Protein AF-A0A3P1VEW6-F1 (afdb_monomer_lite)

Foldseek 3Di:
DVVVVVVVVVVVVVVVVVVVVVVVVVVVVVVVLVVLVVLLVVLVVCCVVVVFPADPPLVVQVVPDPDSVSSVVRSVVRCVRGVD

Structure (mmCIF, N/CA/C/O backbone):
data_AF-A0A3P1VEW6-F1
#
_entry.id   AF-A0A3P1VEW6-F1
#
loop_
_atom_site.group_PDB
_atom_site.id
_atom_site.type_symbol
_atom_site.label_atom_id
_atom_site.label_alt_id
_atom_site.label_comp_id
_atom_site.label_asym_id
_atom_site.label_entity_id
_atom_site.label_seq_id
_atom_site.pdbx_PDB_ins_code
_atom_site.Cartn_x
_atom_site.Cartn_y
_atom_site.Cartn_z
_atom_site.occupancy
_atom_site.B_iso_or_equiv
_atom_site.auth_seq_id
_atom_site.auth_comp_id
_atom_site.auth_asym_id
_atom_site.auth_atom_id
_atom_site.pdbx_PDB_model_num
ATOM 1 N N . MET A 1 1 ? 28.415 -8.814 -46.887 1.00 63.03 1 MET A N 1
ATOM 2 C CA . MET A 1 1 ? 29.028 -9.268 -45.613 1.00 63.03 1 MET A CA 1
ATOM 3 C C . MET A 1 1 ? 29.239 -8.128 -44.611 1.00 63.03 1 MET A C 1
ATOM 5 O O . MET A 1 1 ? 28.577 -8.135 -43.585 1.00 63.03 1 MET A O 1
ATOM 9 N N . ARG A 1 2 ? 30.060 -7.102 -44.893 1.00 77.12 2 ARG A N 1
ATOM 10 C CA . ARG A 1 2 ? 30.388 -6.026 -43.921 1.00 77.12 2 ARG A CA 1
ATOM 11 C C . ARG A 1 2 ? 29.193 -5.162 -43.466 1.00 77.12 2 ARG A C 1
ATOM 13 O O . ARG A 1 2 ? 29.102 -4.815 -42.296 1.00 77.12 2 ARG A O 1
ATOM 20 N N . LEU A 1 3 ? 28.269 -4.850 -44.378 1.00 80.38 3 LEU A N 1
ATOM 21 C CA . LEU A 1 3 ? 27.012 -4.145 -44.072 1.00 80.38 3 LEU A CA 1
ATOM 22 C C . LEU A 1 3 ? 26.076 -4.978 -43.187 1.00 80.38 3 LEU A C 1
ATOM 24 O O . LEU A 1 3 ? 25.498 -4.452 -42.245 1.00 80.38 3 LEU A O 1
ATOM 28 N N . LEU A 1 4 ? 25.993 -6.285 -43.445 1.00 80.88 4 LEU A N 1
ATOM 29 C CA . LEU A 1 4 ? 25.161 -7.211 -42.677 1.00 80.88 4 LEU A CA 1
ATOM 30 C C . LEU A 1 4 ? 25.624 -7.287 -41.211 1.00 80.88 4 LEU A C 1
ATOM 32 O O . LEU A 1 4 ? 24.811 -7.193 -40.302 1.00 80.88 4 LEU A O 1
ATOM 36 N N . ILE A 1 5 ? 26.941 -7.361 -40.984 1.00 86.31 5 ILE A N 1
ATOM 37 C CA . ILE A 1 5 ? 27.541 -7.385 -39.638 1.00 86.31 5 ILE A CA 1
ATOM 38 C C . ILE A 1 5 ? 27.249 -6.088 -38.866 1.00 86.31 5 ILE A C 1
ATOM 40 O O . ILE A 1 5 ? 26.969 -6.140 -37.669 1.00 86.31 5 ILE A O 1
ATOM 44 N N . LYS A 1 6 ? 27.282 -4.929 -39.541 1.00 85.19 6 LYS A N 1
ATOM 45 C CA . LYS A 1 6 ? 26.932 -3.636 -38.928 1.00 85.19 6 LYS A CA 1
ATOM 46 C C . LYS A 1 6 ? 25.454 -3.562 -38.545 1.00 85.19 6 LYS A C 1
ATOM 48 O O . LYS A 1 6 ? 25.136 -3.090 -37.461 1.00 85.19 6 LYS A O 1
ATOM 53 N N . LEU A 1 7 ? 24.564 -4.048 -39.410 1.00 86.88 7 LEU A N 1
ATOM 54 C CA . LEU A 1 7 ? 23.128 -4.086 -39.125 1.00 86.88 7 LEU A CA 1
ATOM 55 C C . LEU A 1 7 ? 22.809 -5.010 -37.943 1.00 86.88 7 LEU A C 1
ATOM 57 O O . LEU A 1 7 ? 22.011 -4.637 -37.090 1.00 86.88 7 LEU A O 1
ATOM 61 N N . ILE A 1 8 ? 23.477 -6.165 -37.852 1.00 90.25 8 ILE A N 1
ATOM 62 C CA . ILE A 1 8 ? 23.340 -7.084 -36.713 1.00 90.25 8 ILE A CA 1
ATOM 63 C C . ILE A 1 8 ? 23.800 -6.418 -35.409 1.00 90.25 8 ILE A C 1
ATOM 65 O O . ILE A 1 8 ? 23.094 -6.515 -34.411 1.00 90.25 8 ILE A O 1
ATOM 69 N N . HIS A 1 9 ? 24.923 -5.691 -35.412 1.00 87.44 9 HIS A N 1
ATOM 70 C CA . HIS A 1 9 ? 25.381 -4.959 -34.222 1.00 87.44 9 HIS A CA 1
ATOM 71 C C . HIS A 1 9 ? 24.367 -3.909 -33.758 1.00 87.44 9 HIS A C 1
ATOM 73 O O . HIS A 1 9 ? 23.995 -3.902 -32.589 1.00 87.44 9 HIS A O 1
ATOM 79 N N . ILE A 1 10 ? 23.862 -3.079 -34.677 1.00 89.69 10 ILE A N 1
ATOM 80 C CA . ILE A 1 10 ? 22.842 -2.067 -34.355 1.00 89.69 10 ILE A CA 1
ATOM 81 C C . ILE A 1 10 ? 21.584 -2.735 -33.787 1.00 89.69 10 ILE A C 1
ATOM 83 O O . ILE A 1 10 ? 20.983 -2.234 -32.839 1.00 89.69 10 ILE A O 1
ATOM 87 N N . PHE A 1 11 ? 21.181 -3.877 -34.348 1.00 89.25 11 PHE A N 1
ATOM 88 C CA . PHE A 1 11 ? 20.025 -4.621 -33.862 1.00 89.25 11 PHE A CA 1
ATOM 89 C C . PHE A 1 11 ? 20.230 -5.148 -32.433 1.00 89.25 11 PHE A C 1
ATOM 91 O O . PHE A 1 11 ? 19.337 -4.994 -31.601 1.00 89.25 11 PHE A O 1
ATOM 98 N N . ILE A 1 12 ? 21.407 -5.706 -32.126 1.00 91.75 12 ILE A N 1
ATOM 99 C CA . ILE A 1 12 ? 21.757 -6.186 -30.780 1.00 91.75 12 ILE A CA 1
ATOM 100 C C . ILE A 1 12 ? 21.731 -5.034 -29.768 1.00 91.75 12 ILE A C 1
ATOM 102 O O . ILE A 1 12 ? 21.069 -5.150 -28.742 1.00 91.75 12 ILE A O 1
ATOM 106 N N . GLU A 1 13 ? 22.350 -3.892 -30.081 1.00 92.31 13 GLU A N 1
ATOM 107 C CA . GLU A 1 13 ? 22.359 -2.722 -29.187 1.00 92.31 13 GLU A CA 1
ATOM 108 C C . GLU A 1 13 ? 20.944 -2.208 -28.884 1.00 92.31 13 GLU A C 1
ATOM 110 O O . GLU A 1 13 ? 20.622 -1.853 -27.748 1.00 92.31 13 GLU A O 1
ATOM 115 N N . LYS A 1 14 ? 20.061 -2.188 -29.892 1.00 90.75 14 LYS A N 1
ATOM 116 C CA . LYS A 1 14 ? 18.659 -1.789 -29.702 1.00 90.75 14 LYS A CA 1
ATOM 117 C C . LYS A 1 14 ? 17.894 -2.798 -28.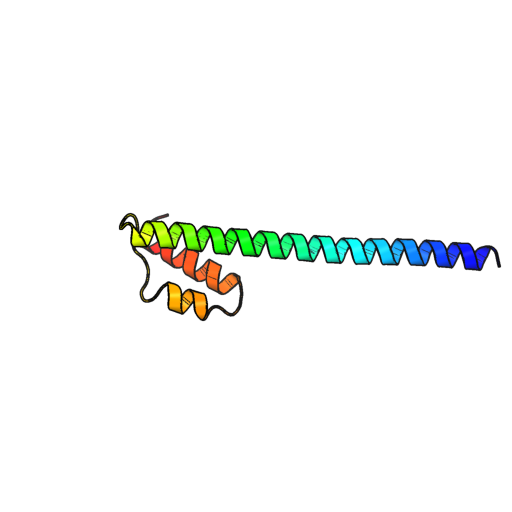847 1.00 90.75 14 LYS A C 1
ATOM 119 O O . LYS A 1 14 ? 17.127 -2.380 -27.982 1.00 90.75 14 LYS A O 1
ATOM 124 N N . MET A 1 15 ? 18.117 -4.095 -29.051 1.00 90.81 15 MET A N 1
ATOM 125 C CA . MET A 1 15 ? 17.522 -5.154 -28.231 1.00 90.81 15 MET A CA 1
ATOM 126 C C . MET A 1 15 ? 17.973 -5.068 -26.767 1.00 90.81 15 MET A C 1
ATOM 128 O O . MET A 1 15 ? 17.135 -5.165 -25.868 1.00 90.81 15 MET A O 1
ATOM 132 N N . ASP A 1 16 ? 19.258 -4.817 -26.516 1.00 91.50 16 ASP A N 1
ATOM 133 C CA . ASP A 1 16 ? 19.796 -4.664 -25.160 1.00 91.50 16 ASP A CA 1
ATOM 134 C C . ASP A 1 16 ? 19.259 -3.414 -24.456 1.00 91.50 16 ASP A C 1
ATOM 136 O O . ASP A 1 16 ? 18.903 -3.473 -23.275 1.00 91.50 16 ASP A O 1
ATOM 140 N N . ALA A 1 17 ? 19.114 -2.297 -25.175 1.00 88.94 17 ALA A N 1
ATOM 141 C CA . ALA A 1 17 ? 18.493 -1.090 -24.632 1.00 88.94 17 ALA A CA 1
ATOM 142 C C . ALA A 1 17 ? 17.030 -1.336 -24.223 1.00 88.94 17 ALA A C 1
ATOM 144 O O . ALA A 1 17 ? 16.611 -0.943 -23.132 1.00 88.94 17 ALA A O 1
ATOM 145 N N . VAL A 1 18 ? 16.262 -2.038 -25.063 1.00 88.56 18 VAL A N 1
ATOM 146 C CA . VAL A 1 18 ? 14.874 -2.417 -24.764 1.00 88.56 18 VAL A CA 1
ATOM 147 C C . VAL A 1 18 ? 14.815 -3.337 -23.544 1.00 88.56 18 VAL A C 1
ATOM 149 O O . VAL A 1 18 ? 14.042 -3.087 -22.618 1.00 88.56 18 VAL A O 1
ATOM 152 N N . LYS A 1 19 ? 15.665 -4.367 -23.493 1.00 89.44 19 LYS A N 1
ATOM 153 C CA . LYS A 1 19 ? 15.743 -5.300 -22.361 1.00 89.44 19 LYS A CA 1
ATOM 154 C C . LYS A 1 19 ? 16.075 -4.582 -21.052 1.00 89.44 19 LYS A C 1
ATOM 156 O O . LYS A 1 19 ? 15.427 -4.825 -20.035 1.00 89.44 19 LYS A O 1
ATOM 161 N N . THR A 1 20 ? 17.046 -3.674 -21.090 1.00 90.38 20 THR A N 1
ATOM 162 C CA . THR A 1 20 ? 17.452 -2.870 -19.930 1.00 90.38 20 THR A CA 1
ATOM 163 C C . THR A 1 20 ? 16.312 -1.977 -19.453 1.00 90.38 20 THR A C 1
ATOM 165 O O . THR A 1 20 ? 16.027 -1.938 -18.259 1.00 90.38 20 THR A O 1
ATOM 168 N N . HIS A 1 21 ? 15.605 -1.315 -20.374 1.00 87.88 21 HIS A N 1
ATOM 169 C CA . HIS A 1 21 ? 14.453 -0.482 -20.036 1.00 87.88 21 HIS A CA 1
ATOM 170 C C . HIS A 1 21 ? 13.358 -1.274 -19.308 1.00 87.88 21 HIS A C 1
ATOM 172 O O . HIS A 1 21 ? 12.867 -0.833 -18.269 1.00 87.88 21 HIS A O 1
ATOM 178 N N . TYR A 1 22 ? 13.002 -2.461 -19.811 1.00 84.31 22 TYR A N 1
ATOM 179 C CA . TYR A 1 22 ? 12.004 -3.306 -19.152 1.00 84.31 22 TYR A CA 1
ATOM 180 C C . TYR A 1 22 ? 12.468 -3.789 -17.776 1.00 84.31 22 TYR A C 1
ATOM 182 O O . TYR A 1 22 ? 11.672 -3.766 -16.843 1.00 84.31 22 TYR A O 1
ATOM 190 N N . LYS A 1 23 ? 13.748 -4.153 -17.623 1.00 90.44 23 LYS A N 1
ATOM 191 C CA . LYS A 1 23 ? 14.321 -4.540 -16.325 1.00 90.44 23 LYS A CA 1
ATOM 192 C C . LYS A 1 23 ? 14.192 -3.415 -15.296 1.00 90.44 23 LYS A C 1
ATOM 194 O O . LYS A 1 23 ? 13.635 -3.636 -14.229 1.00 90.44 23 LYS A O 1
ATOM 199 N N . LEU A 1 24 ? 14.625 -2.204 -15.652 1.00 89.19 24 LEU A N 1
ATOM 200 C CA . LEU A 1 24 ? 14.538 -1.028 -14.779 1.00 89.19 24 LEU A CA 1
ATOM 201 C C . LEU A 1 24 ? 13.091 -0.686 -14.412 1.00 89.19 24 LEU A C 1
ATOM 203 O O . LEU A 1 24 ? 12.808 -0.312 -13.277 1.00 89.19 24 LEU A O 1
ATOM 207 N N . LYS A 1 25 ? 12.160 -0.824 -15.362 1.00 86.94 25 LYS A N 1
ATOM 208 C CA . LYS A 1 25 ? 10.734 -0.600 -15.110 1.00 86.94 25 LYS A CA 1
ATOM 209 C C . LYS A 1 25 ? 10.174 -1.598 -14.094 1.00 86.94 25 LYS A C 1
ATOM 211 O O . LYS A 1 25 ? 9.425 -1.189 -13.211 1.00 86.94 25 LYS A O 1
ATOM 216 N N . THR A 1 26 ? 10.537 -2.875 -14.210 1.00 88.44 26 THR A N 1
ATOM 217 C CA . THR A 1 26 ? 10.131 -3.910 -13.251 1.00 88.44 26 THR A CA 1
ATOM 218 C C . THR A 1 26 ? 10.730 -3.648 -11.872 1.00 88.44 26 THR A C 1
ATOM 220 O O . THR A 1 26 ? 9.988 -3.639 -10.898 1.00 88.44 26 THR A O 1
ATOM 223 N N . GLU A 1 27 ? 12.024 -3.332 -11.787 1.00 91.44 27 GLU A N 1
ATOM 224 C CA . GLU A 1 27 ? 12.694 -3.025 -10.513 1.00 91.44 27 GLU A CA 1
ATOM 225 C C . GLU A 1 27 ? 12.073 -1.803 -9.815 1.00 91.44 27 GLU A C 1
ATOM 227 O O . GLU A 1 27 ? 11.837 -1.819 -8.608 1.00 91.44 27 GLU A O 1
ATOM 232 N N . ALA A 1 28 ? 11.750 -0.745 -10.567 1.00 90.31 28 ALA A N 1
ATOM 233 C CA . ALA A 1 28 ? 11.052 0.418 -10.021 1.00 90.31 28 ALA A CA 1
ATOM 234 C C . ALA A 1 28 ? 9.646 0.066 -9.510 1.00 90.31 28 ALA A C 1
ATOM 236 O O . ALA A 1 28 ? 9.216 0.588 -8.482 1.00 90.31 28 ALA A O 1
ATOM 237 N N . GLN A 1 29 ? 8.933 -0.821 -10.208 1.00 88.12 29 GLN A N 1
ATOM 238 C CA . GLN A 1 29 ? 7.613 -1.277 -9.787 1.00 88.12 29 GLN A CA 1
ATOM 239 C C . GLN A 1 29 ? 7.681 -2.141 -8.519 1.00 88.12 29 GLN A C 1
ATOM 241 O O . GLN A 1 29 ? 6.863 -1.944 -7.624 1.00 88.12 29 GLN A O 1
ATOM 246 N N . GLU A 1 30 ? 8.643 -3.059 -8.426 1.00 90.38 30 GLU A N 1
ATOM 247 C CA . GLU A 1 30 ? 8.877 -3.885 -7.233 1.00 90.38 30 GLU A CA 1
ATOM 248 C C . GLU A 1 30 ? 9.223 -3.013 -6.026 1.00 90.38 30 GLU A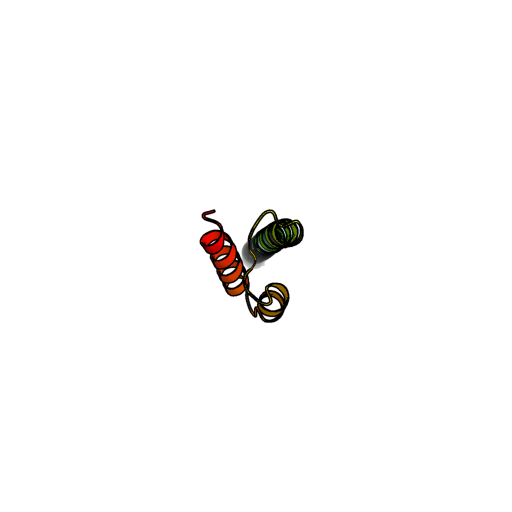 C 1
ATOM 250 O O . GLU A 1 30 ? 8.568 -3.110 -4.991 1.00 90.38 30 GLU A O 1
ATOM 255 N N . LYS A 1 31 ? 10.160 -2.072 -6.193 1.00 94.19 31 LYS A N 1
ATOM 256 C CA . LYS A 1 31 ? 10.539 -1.137 -5.130 1.00 94.19 31 LYS A CA 1
ATOM 257 C C . LYS A 1 31 ? 9.348 -0.322 -4.621 1.00 94.19 31 LYS A C 1
ATOM 259 O O . LYS A 1 31 ? 9.173 -0.166 -3.418 1.00 94.19 31 LYS A O 1
ATOM 264 N N . TYR A 1 32 ? 8.515 0.178 -5.530 1.00 92.25 32 TYR A N 1
ATOM 265 C CA . TYR A 1 32 ? 7.303 0.905 -5.159 1.00 92.25 32 TYR A CA 1
ATOM 266 C C . TYR A 1 32 ? 6.293 0.015 -4.416 1.00 92.25 32 TYR A C 1
ATOM 268 O O . TYR A 1 32 ? 5.680 0.457 -3.445 1.00 92.25 32 TYR A O 1
ATOM 276 N N . MET A 1 33 ? 6.131 -1.249 -4.824 1.00 91.44 33 MET A N 1
ATOM 277 C CA . MET A 1 33 ? 5.277 -2.193 -4.098 1.00 91.44 33 MET A CA 1
ATOM 278 C C . MET A 1 33 ? 5.788 -2.447 -2.676 1.00 91.44 33 MET A C 1
ATOM 280 O O . MET A 1 33 ? 4.987 -2.424 -1.739 1.00 91.44 33 MET A O 1
ATOM 284 N N . ASP A 1 34 ? 7.097 -2.631 -2.508 1.00 94.12 34 ASP A N 1
ATOM 285 C CA . ASP A 1 34 ? 7.719 -2.827 -1.197 1.00 94.12 34 ASP A CA 1
ATOM 286 C C . ASP A 1 34 ? 7.522 -1.612 -0.281 1.00 94.12 34 ASP A C 1
ATOM 288 O O . ASP A 1 34 ? 7.187 -1.774 0.892 1.00 94.12 34 ASP A O 1
ATOM 292 N N . GLU A 1 35 ? 7.671 -0.393 -0.809 1.00 96.62 35 GLU A N 1
ATOM 293 C CA . GLU A 1 35 ? 7.453 0.848 -0.054 1.00 96.62 35 GLU A CA 1
ATOM 294 C C . GLU A 1 35 ? 6.011 0.958 0.464 1.00 96.62 35 GLU A C 1
ATOM 296 O O . GLU A 1 35 ? 5.799 1.223 1.649 1.00 96.62 35 GLU A O 1
ATOM 301 N N . VAL A 1 36 ? 5.017 0.670 -0.381 1.00 95.56 36 VAL A N 1
ATOM 302 C CA . VAL A 1 36 ? 3.598 0.701 0.010 1.00 95.56 36 VAL A CA 1
ATOM 303 C C . VAL A 1 36 ? 3.274 -0.387 1.046 1.00 95.56 36 VAL A C 1
ATOM 305 O O . VAL A 1 36 ? 2.559 -0.132 2.016 1.00 95.56 36 VAL A O 1
ATOM 308 N N . ILE A 1 37 ? 3.798 -1.607 0.884 1.00 95.12 37 ILE A N 1
ATOM 309 C CA . ILE A 1 37 ? 3.584 -2.699 1.854 1.00 95.12 37 ILE A CA 1
ATOM 310 C C . ILE A 1 37 ? 4.240 -2.371 3.199 1.00 95.12 37 ILE A C 1
ATOM 312 O O . ILE A 1 37 ? 3.658 -2.638 4.257 1.00 95.12 37 ILE A O 1
ATOM 316 N N . LYS A 1 38 ? 5.436 -1.777 3.170 1.00 97.06 38 LYS A N 1
ATOM 317 C CA . LYS A 1 38 ? 6.141 -1.331 4.370 1.00 97.06 38 LYS A CA 1
ATOM 318 C C . LYS A 1 38 ? 5.341 -0.264 5.113 1.00 97.06 38 LYS A C 1
ATOM 320 O O . LYS A 1 38 ? 5.132 -0.411 6.313 1.00 97.06 38 LYS A O 1
ATOM 325 N N . GLU A 1 39 ? 4.832 0.744 4.408 1.00 97.38 39 GLU A N 1
ATOM 326 C CA . GLU A 1 39 ? 3.998 1.790 5.007 1.00 97.38 39 GLU A CA 1
ATOM 327 C C . GLU A 1 39 ? 2.735 1.208 5.657 1.00 97.38 39 GLU A C 1
ATOM 329 O O . GLU A 1 39 ? 2.415 1.533 6.803 1.00 97.38 39 GLU A O 1
ATOM 334 N N . PHE A 1 40 ? 2.038 0.295 4.970 1.00 97.00 40 PHE A N 1
ATOM 335 C CA . PHE A 1 40 ? 0.895 -0.400 5.564 1.00 97.00 40 PHE A CA 1
ATOM 336 C C . PHE A 1 40 ? 1.289 -1.156 6.841 1.00 97.00 40 PHE A C 1
ATOM 338 O O . PHE A 1 40 ? 0.580 -1.075 7.843 1.00 97.00 40 PHE A O 1
ATOM 345 N N . SER A 1 41 ? 2.419 -1.865 6.819 1.00 97.00 41 SER A N 1
ATOM 346 C CA . SER A 1 41 ? 2.908 -2.644 7.964 1.00 97.00 41 SER A CA 1
ATOM 347 C C . SER A 1 41 ? 3.243 -1.754 9.163 1.00 97.00 41 SER A C 1
ATOM 349 O O . SER A 1 41 ? 2.902 -2.089 10.296 1.00 97.00 41 SER A O 1
ATOM 351 N N . GLU A 1 42 ? 3.867 -0.598 8.927 1.00 97.69 42 GLU A N 1
ATOM 352 C CA . GLU A 1 42 ? 4.163 0.389 9.969 1.00 97.69 42 GLU A CA 1
ATOM 353 C C . GLU A 1 42 ? 2.881 0.944 10.595 1.00 97.69 42 GLU A C 1
ATOM 355 O O . GLU A 1 42 ? 2.745 0.945 11.819 1.00 97.69 42 GLU A O 1
ATOM 360 N N . LEU A 1 43 ? 1.908 1.354 9.775 1.00 97.25 43 LEU A N 1
ATOM 361 C CA . LEU A 1 43 ? 0.613 1.827 10.268 1.00 97.25 43 LEU A CA 1
ATOM 362 C C . LEU A 1 43 ? -0.135 0.734 11.037 1.00 97.25 43 LEU A C 1
ATOM 364 O O . LEU A 1 43 ? -0.677 0.996 12.109 1.00 97.25 43 LEU A O 1
ATOM 368 N N . TYR A 1 44 ? -0.130 -0.499 10.534 1.00 96.50 44 TYR A N 1
ATOM 369 C CA . TYR A 1 44 ? -0.748 -1.628 11.219 1.00 96.50 44 TYR A CA 1
ATOM 370 C C . TYR A 1 44 ? -0.121 -1.869 12.597 1.00 96.50 44 TYR A C 1
ATOM 372 O O . TYR A 1 44 ? -0.846 -1.977 13.583 1.00 96.50 44 TYR A O 1
ATOM 380 N N . ASN A 1 45 ? 1.211 -1.868 12.694 1.00 97.31 45 ASN A N 1
ATOM 381 C CA . ASN A 1 45 ? 1.913 -2.037 13.968 1.00 97.31 45 ASN A CA 1
ATOM 382 C C . ASN A 1 45 ? 1.588 -0.915 14.961 1.00 97.31 45 AS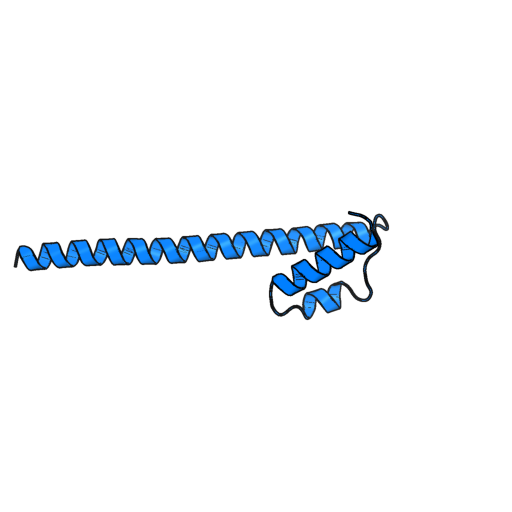N A C 1
ATOM 384 O O . ASN A 1 45 ? 1.287 -1.196 16.119 1.00 97.31 45 ASN A O 1
ATOM 388 N N . ARG A 1 46 ? 1.573 0.344 14.508 1.00 97.31 46 ARG A N 1
ATOM 389 C CA . ARG A 1 46 ? 1.155 1.488 15.337 1.00 97.31 46 ARG A CA 1
ATOM 390 C C . ARG A 1 46 ? -0.280 1.330 15.835 1.00 97.31 46 ARG A C 1
ATOM 392 O O . ARG A 1 46 ? -0.581 1.646 16.982 1.00 97.31 46 ARG A O 1
ATOM 399 N N . GLY A 1 47 ? -1.157 0.798 14.989 1.00 96.25 47 GLY A N 1
ATOM 400 C CA . GLY A 1 47 ? -2.531 0.499 15.361 1.00 96.25 47 GLY A CA 1
ATOM 401 C C . GLY A 1 47 ? -2.652 -0.615 16.400 1.00 96.25 47 GLY A C 1
ATOM 402 O O . GLY A 1 47 ? -3.389 -0.474 17.371 1.00 96.25 47 GLY A O 1
ATOM 403 N N . CYS A 1 48 ? -1.867 -1.685 16.260 1.00 94.44 48 CYS A N 1
ATOM 404 C CA . CYS A 1 48 ? -1.761 -2.745 17.266 1.00 94.44 48 CYS A CA 1
ATOM 405 C C . CYS A 1 48 ? -1.196 -2.240 18.603 1.00 94.44 48 CYS A C 1
ATOM 407 O O . CYS A 1 48 ? -1.600 -2.730 19.655 1.00 94.44 48 CYS A O 1
ATOM 409 N N . ASN A 1 49 ? -0.313 -1.239 18.571 1.00 97.00 49 ASN A N 1
ATOM 410 C CA . ASN A 1 49 ? 0.214 -0.568 19.762 1.00 97.00 49 ASN A CA 1
ATOM 411 C C . ASN A 1 49 ? -0.780 0.424 20.397 1.00 97.00 49 ASN A C 1
ATOM 413 O O . ASN A 1 49 ? -0.485 0.991 21.447 1.00 97.00 49 ASN A O 1
ATOM 417 N N . GLY A 1 50 ? -1.938 0.664 19.771 1.00 95.38 50 GLY A N 1
ATOM 418 C CA . GLY A 1 50 ? -2.939 1.623 20.242 1.00 95.38 50 GLY A CA 1
ATOM 419 C C . GLY A 1 50 ? -2.596 3.092 19.972 1.00 95.38 50 GLY A C 1
ATOM 420 O O . GLY A 1 50 ? -3.269 3.974 20.495 1.00 95.38 50 GLY A O 1
ATOM 421 N N . GLU A 1 51 ? -1.573 3.374 19.159 1.00 97.00 51 GLU A N 1
ATOM 422 C CA . GLU A 1 51 ? -1.179 4.745 18.801 1.00 97.00 51 GLU A CA 1
ATOM 423 C C . GLU A 1 51 ? -2.138 5.379 17.788 1.00 97.00 51 GLU A C 1
ATOM 425 O O . GLU A 1 51 ? -2.290 6.600 17.755 1.00 97.00 51 GLU A O 1
ATOM 430 N N . ILE A 1 52 ? -2.742 4.554 16.929 1.00 96.88 52 ILE A N 1
ATOM 431 C CA . ILE A 1 52 ? -3.680 4.974 15.888 1.00 96.88 52 ILE A CA 1
ATOM 432 C C . ILE A 1 52 ? -4.865 4.007 15.810 1.00 96.88 52 ILE A C 1
ATOM 434 O O . ILE A 1 52 ? -4.771 2.843 16.189 1.00 96.88 52 ILE A O 1
ATOM 438 N N . GLN A 1 53 ? -5.987 4.474 15.278 1.00 95.19 53 GLN A N 1
ATOM 439 C CA . GLN A 1 53 ? -7.144 3.641 14.978 1.00 95.19 53 GLN A CA 1
ATOM 440 C C . GLN A 1 53 ? -6.926 2.864 13.679 1.00 95.19 53 GLN A C 1
ATOM 442 O O . GLN A 1 53 ? -6.461 3.414 12.679 1.00 95.19 53 GLN A O 1
ATOM 447 N N . LEU A 1 54 ? -7.312 1.590 13.676 1.00 95.75 54 LEU A N 1
ATOM 448 C CA . LEU A 1 54 ? -7.355 0.767 12.471 1.00 95.75 54 LEU A CA 1
ATOM 449 C C . LEU A 1 54 ? -8.807 0.578 12.015 1.00 95.75 54 LEU A C 1
ATOM 451 O O . LEU A 1 54 ? -9.696 0.460 12.856 1.00 95.75 54 LEU A O 1
ATOM 455 N N . PRO A 1 55 ? -9.067 0.514 10.698 1.00 93.12 55 PRO A N 1
ATOM 456 C CA . PRO A 1 55 ? -10.378 0.153 10.178 1.00 93.12 55 PRO A CA 1
ATOM 457 C C . PRO A 1 55 ? -10.688 -1.315 10.481 1.00 93.12 55 PRO A C 1
ATOM 459 O O . PRO A 1 55 ? -9.767 -2.117 10.614 1.00 93.12 55 PRO A O 1
ATOM 462 N N . ASP A 1 56 ? -11.969 -1.690 10.475 1.00 93.88 56 ASP A N 1
ATOM 463 C CA . ASP A 1 56 ? -12.385 -3.077 10.722 1.00 93.88 56 ASP A CA 1
ATOM 464 C C . ASP A 1 56 ? -11.677 -4.072 9.796 1.00 93.88 56 ASP A C 1
ATOM 466 O O . ASP A 1 56 ? -11.601 -3.857 8.579 1.00 93.88 56 ASP A O 1
ATOM 470 N N . GLU A 1 57 ? -11.190 -5.168 10.380 1.00 93.00 57 GLU A N 1
ATOM 471 C CA . GLU A 1 57 ? -10.488 -6.261 9.696 1.00 93.00 57 GLU A CA 1
ATOM 472 C C . GLU A 1 57 ? -9.386 -5.790 8.713 1.00 93.00 57 GLU A C 1
ATOM 474 O O . GLU A 1 57 ? -9.396 -6.145 7.525 1.00 93.00 57 GLU A O 1
ATOM 479 N N . PRO A 1 58 ? -8.395 -5.003 9.167 1.00 91.88 58 PRO A N 1
ATOM 480 C CA . PRO A 1 58 ? -7.427 -4.359 8.277 1.00 91.88 58 PRO A CA 1
ATOM 481 C C . PRO A 1 58 ? -6.560 -5.393 7.538 1.00 91.88 58 PRO A C 1
ATOM 483 O O . PRO A 1 58 ? -6.309 -5.249 6.342 1.00 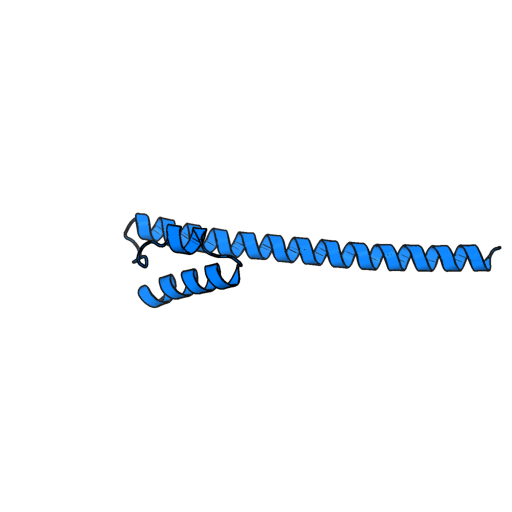91.88 58 PRO A O 1
ATOM 486 N N . LEU A 1 59 ? -6.184 -6.492 8.206 1.00 93.69 59 LEU A N 1
ATOM 487 C CA . LEU A 1 59 ? -5.432 -7.593 7.593 1.00 93.69 59 LEU A CA 1
ATOM 488 C C . LEU A 1 59 ? -6.251 -8.381 6.566 1.00 93.69 59 LEU A C 1
ATOM 490 O O . LEU A 1 59 ? -5.703 -8.810 5.555 1.00 93.69 59 LEU A O 1
ATOM 494 N N . VAL A 1 60 ? -7.561 -8.554 6.777 1.00 94.94 60 VAL A N 1
ATOM 495 C CA . VAL A 1 60 ? -8.430 -9.244 5.807 1.00 94.94 60 VAL A CA 1
ATOM 496 C C . VAL A 1 60 ? -8.582 -8.393 4.550 1.00 94.94 60 VAL A C 1
ATOM 498 O O . VAL A 1 60 ? -8.511 -8.913 3.436 1.00 94.94 60 VAL A O 1
ATOM 501 N N . LYS A 1 61 ? -8.758 -7.075 4.711 1.00 94.00 61 LYS A N 1
ATOM 502 C CA . LYS A 1 61 ? -8.806 -6.123 3.592 1.00 94.00 61 LYS A CA 1
ATOM 503 C C . LYS A 1 61 ? -7.491 -6.105 2.815 1.00 94.00 61 LYS A C 1
ATOM 505 O O . LYS A 1 61 ? -7.530 -6.127 1.587 1.00 94.00 61 LYS A O 1
ATOM 510 N N . PHE A 1 62 ? -6.358 -6.136 3.515 1.00 94.44 62 PHE A N 1
ATOM 511 C CA . PHE A 1 62 ? -5.037 -6.256 2.901 1.00 94.44 62 PHE A CA 1
ATOM 512 C C . PH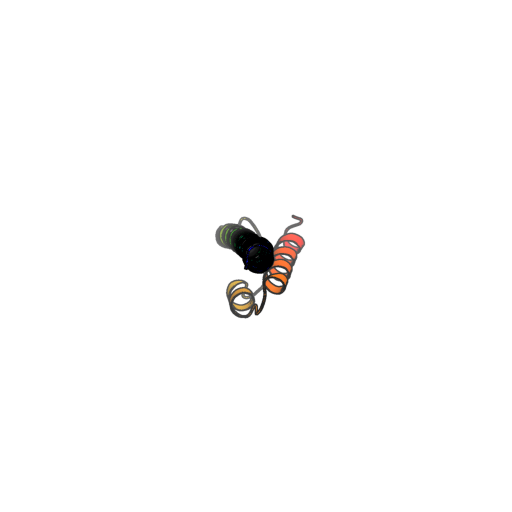E A 1 62 ? -4.876 -7.580 2.138 1.00 94.44 62 PHE A C 1
ATOM 514 O O . PHE A 1 62 ? -4.549 -7.564 0.957 1.00 94.44 62 PHE A O 1
ATOM 521 N N . ALA A 1 63 ? -5.202 -8.720 2.754 1.00 93.12 63 ALA A N 1
ATOM 522 C CA . ALA A 1 63 ? -5.097 -10.038 2.122 1.00 93.12 63 ALA A CA 1
ATOM 523 C C . ALA A 1 63 ? -6.011 -10.201 0.891 1.00 93.12 63 ALA A C 1
ATOM 525 O O . ALA A 1 63 ? -5.700 -10.961 -0.024 1.00 93.12 63 ALA A O 1
ATOM 526 N N . LYS A 1 64 ? -7.143 -9.486 0.848 1.00 94.25 64 LYS A N 1
ATOM 527 C CA . LYS A 1 64 ? -8.065 -9.460 -0.302 1.00 94.25 64 LYS A CA 1
ATOM 528 C C . LYS A 1 64 ? -7.659 -8.463 -1.395 1.00 94.25 64 LYS A C 1
ATOM 530 O O . LYS A 1 64 ? -8.304 -8.446 -2.449 1.00 94.25 64 LYS A O 1
ATOM 535 N N . ALA A 1 65 ? -6.644 -7.627 -1.172 1.00 93.38 65 ALA A N 1
ATOM 536 C CA . ALA A 1 65 ? -6.185 -6.665 -2.165 1.00 93.38 65 ALA A CA 1
ATOM 537 C C . ALA A 1 65 ? -5.568 -7.395 -3.368 1.00 93.38 65 ALA A C 1
ATOM 539 O O . ALA A 1 65 ? -4.623 -8.166 -3.250 1.00 93.38 65 ALA A O 1
ATOM 540 N N . LYS A 1 66 ? -6.111 -7.137 -4.558 1.00 89.25 66 LYS A N 1
ATOM 541 C CA . LYS A 1 66 ? -5.668 -7.727 -5.830 1.00 89.25 66 LYS A CA 1
ATOM 542 C C . LYS A 1 66 ? -4.573 -6.912 -6.514 1.00 89.25 66 LYS A C 1
ATOM 544 O O . LYS A 1 66 ? -3.991 -7.370 -7.490 1.00 89.25 66 LYS A O 1
ATOM 549 N N . ASN A 1 67 ? -4.361 -5.672 -6.080 1.00 91.38 67 ASN A N 1
ATOM 550 C CA . ASN A 1 67 ? -3.355 -4.773 -6.630 1.00 91.38 67 ASN A CA 1
ATOM 551 C C . ASN A 1 67 ? -2.925 -3.724 -5.600 1.00 91.38 67 ASN A C 1
ATOM 553 O O . ASN A 1 67 ? -3.626 -3.470 -4.619 1.00 91.38 67 ASN A O 1
ATOM 557 N N . ILE A 1 68 ? -1.795 -3.075 -5.878 1.00 92.56 68 ILE A N 1
ATOM 558 C CA . ILE A 1 68 ? -1.178 -2.105 -4.971 1.00 92.56 68 ILE A CA 1
ATOM 559 C C . ILE A 1 68 ? -2.070 -0.887 -4.688 1.00 92.56 68 ILE A C 1
ATOM 561 O O . ILE A 1 68 ? -2.126 -0.425 -3.555 1.00 92.56 68 ILE A O 1
ATOM 565 N N . LYS A 1 69 ? -2.891 -0.450 -5.655 1.00 94.06 69 LYS A N 1
ATOM 566 C CA . LYS A 1 69 ? -3.825 0.676 -5.467 1.00 94.06 69 LYS A CA 1
ATOM 567 C C . LYS A 1 69 ? -4.891 0.395 -4.410 1.00 94.06 69 LYS A C 1
ATOM 569 O O . LYS A 1 69 ? -5.389 1.314 -3.764 1.00 94.06 69 LYS A O 1
ATOM 574 N N . GLN A 1 70 ? -5.281 -0.869 -4.231 1.00 95.62 70 GLN A N 1
ATOM 575 C CA . GLN A 1 70 ? -6.199 -1.248 -3.156 1.00 95.62 70 GLN A CA 1
ATOM 576 C C . GLN A 1 70 ? -5.525 -1.179 -1.782 1.00 95.62 70 GLN A C 1
ATOM 578 O O . GLN A 1 70 ? -6.186 -0.792 -0.819 1.00 95.62 70 GLN A O 1
ATOM 583 N N . VAL A 1 71 ? -4.224 -1.477 -1.702 1.00 96.06 71 VAL A N 1
ATOM 584 C CA . VAL A 1 71 ? -3.425 -1.290 -0.481 1.00 96.06 71 VAL A CA 1
ATOM 585 C C . VAL A 1 71 ? -3.268 0.200 -0.173 1.00 96.06 71 VAL A C 1
ATOM 587 O O . VAL A 1 71 ? -3.548 0.616 0.945 1.00 96.06 71 VAL A O 1
ATOM 590 N N . GLU A 1 72 ? -2.949 1.032 -1.167 1.00 96.81 72 GLU A N 1
ATOM 591 C CA . GLU A 1 72 ? -2.886 2.493 -0.997 1.00 96.81 72 GLU A CA 1
ATOM 592 C C . GLU A 1 72 ? -4.216 3.080 -0.517 1.00 96.81 72 GLU A C 1
ATOM 594 O O . GLU A 1 72 ? -4.247 3.945 0.356 1.00 96.81 72 GLU A O 1
ATOM 599 N N . LYS A 1 73 ? -5.342 2.591 -1.052 1.00 96.50 73 LYS A N 1
ATOM 600 C CA . LYS A 1 73 ? -6.668 3.007 -0.588 1.00 96.50 73 LYS A CA 1
ATOM 601 C C . LYS A 1 73 ? -6.883 2.650 0.885 1.00 96.50 73 LYS A C 1
ATOM 603 O O . LYS A 1 73 ? -7.457 3.454 1.614 1.00 96.50 73 LYS A O 1
ATOM 608 N N . LEU A 1 74 ? -6.431 1.475 1.320 1.00 96.19 74 LEU A N 1
ATOM 609 C CA . LEU A 1 74 ? -6.508 1.057 2.719 1.00 96.19 74 LEU A CA 1
ATOM 610 C C . LEU A 1 74 ? -5.611 1.922 3.619 1.00 96.19 74 LEU A C 1
ATOM 612 O O . LEU A 1 74 ? -6.064 2.371 4.668 1.00 96.19 74 LEU A O 1
ATOM 616 N N . ILE A 1 75 ? -4.383 2.224 3.186 1.00 97.44 75 ILE A N 1
ATOM 617 C CA . ILE A 1 75 ? -3.472 3.158 3.870 1.00 97.44 75 ILE A CA 1
ATOM 618 C C . ILE A 1 75 ? -4.131 4.528 4.020 1.00 97.44 75 ILE A C 1
ATOM 620 O O . ILE A 1 75 ? -4.157 5.090 5.112 1.00 97.44 75 ILE A O 1
ATOM 624 N N . ARG A 1 76 ? -4.718 5.052 2.941 1.00 97.25 76 ARG A N 1
ATOM 625 C CA . ARG A 1 76 ? -5.424 6.333 2.955 1.00 97.25 76 ARG A CA 1
ATOM 626 C C . ARG A 1 76 ? -6.590 6.332 3.943 1.00 97.25 76 ARG A C 1
ATOM 628 O O . ARG A 1 76 ? -6.734 7.294 4.682 1.00 97.25 76 ARG A O 1
ATOM 635 N N . GLN A 1 77 ? -7.368 5.252 4.009 1.00 96.25 77 GLN A N 1
ATOM 636 C CA . GLN A 1 77 ? -8.433 5.111 5.008 1.00 96.25 77 GLN A CA 1
ATOM 637 C C . GLN A 1 77 ? -7.888 5.147 6.440 1.00 96.25 77 GLN A C 1
ATOM 639 O O . GLN A 1 77 ? -8.465 5.820 7.286 1.00 96.25 77 GLN A O 1
ATOM 644 N N . ILE A 1 78 ? -6.772 4.459 6.713 1.00 96.56 78 ILE A N 1
ATOM 645 C CA . ILE A 1 78 ? -6.115 4.515 8.028 1.00 96.56 78 ILE A CA 1
ATOM 646 C C . ILE A 1 78 ? -5.677 5.952 8.339 1.00 96.56 78 ILE A C 1
ATOM 648 O O . ILE A 1 78 ? -5.928 6.437 9.436 1.00 96.56 78 ILE A O 1
ATOM 652 N N . LYS A 1 79 ? -5.066 6.660 7.386 1.00 96.62 79 LYS A N 1
ATOM 653 C CA . LYS A 1 79 ? -4.639 8.053 7.587 1.00 96.62 79 LYS A CA 1
ATOM 654 C C . LYS A 1 79 ? -5.812 8.993 7.859 1.00 96.62 79 LYS A C 1
ATOM 656 O O . LYS A 1 79 ? -5.779 9.736 8.833 1.00 96.62 79 LYS A O 1
ATOM 661 N N . GLU A 1 80 ? -6.877 8.891 7.066 1.00 96.75 80 GLU A N 1
ATOM 662 C CA . GLU A 1 80 ? -8.094 9.697 7.222 1.00 96.75 80 GLU A CA 1
ATOM 663 C C . GLU A 1 80 ? -8.765 9.473 8.587 1.00 96.75 80 GLU A C 1
ATOM 665 O O . GLU A 1 80 ? -9.192 10.438 9.216 1.00 96.75 80 GLU A O 1
ATOM 670 N N . LEU A 1 81 ? -8.788 8.233 9.095 1.00 95.69 81 LEU A N 1
ATOM 671 C CA . LEU A 1 81 ? -9.298 7.919 10.440 1.00 95.69 81 LEU A CA 1
ATOM 672 C C . LEU A 1 81 ? -8.493 8.580 11.570 1.00 95.69 81 LEU A C 1
ATOM 674 O O . LEU A 1 81 ? -9.014 8.756 12.667 1.00 95.69 81 LEU A O 1
ATOM 678 N N . ASN A 1 82 ? -7.234 8.931 11.312 1.00 96.12 82 ASN A N 1
ATOM 679 C CA . ASN A 1 82 ? -6.292 9.413 12.321 1.00 96.12 82 ASN A CA 1
ATOM 680 C C . ASN A 1 82 ? -5.826 10.860 12.1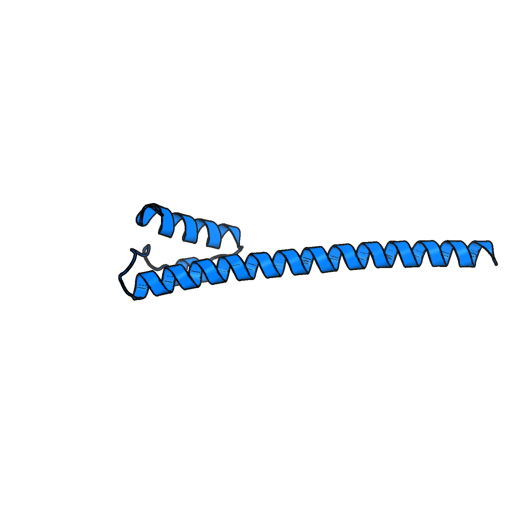02 1.00 96.12 82 ASN A C 1
ATOM 682 O O . ASN A 1 82 ? -4.992 11.341 12.865 1.00 96.12 82 ASN A O 1
ATOM 686 N N . GLY A 1 83 ? -6.342 11.555 11.082 1.00 93.44 83 GLY A N 1
ATOM 687 C CA . GLY A 1 83 ? -5.938 12.925 10.748 1.00 93.44 83 GLY A CA 1
ATOM 688 C C . GLY A 1 83 ? -4.473 13.062 10.306 1.00 93.44 83 GLY A C 1
ATOM 689 O O . GLY A 1 83 ? -3.862 14.094 10.579 1.00 93.44 83 GLY A O 1
ATOM 690 N N . LEU A 1 84 ? -3.918 12.018 9.675 1.00 89.12 84 LEU A N 1
ATOM 691 C CA . LEU A 1 84 ? -2.534 11.941 9.177 1.00 89.12 84 LEU A CA 1
ATOM 692 C C . LEU A 1 84 ? -2.399 12.317 7.695 1.00 89.12 84 LEU A C 1
ATOM 694 O O . LEU A 1 84 ? -3.357 12.083 6.923 1.00 89.12 84 LEU A O 1
#

Radius of gyration: 22.05 Å; chains: 1; bounding box: 43×23×66 Å

Organism: NCBI:txid229549

Sequence (84 aa):
MRLLIKLIHIFIEKMDAVKTHYKLKTEAQEKYMDEVIKEFSELYNRGCNGEIQLPDEPLVKFAKAKNIKQVEKLIRQIKELNGL

Secondary structure (DSSP, 8-state):
-HHHHHHHHHHHHHHHHHHHHHHHHHHHHHHHHHHHHHHHHHHHHHHHTTSS---SSHHHHHHT--SHHHHHHHHHHHHHHHT-

pLDDT: mean 92.3, std 5.32, range [63.03, 97.69]